Protein AF-A0A2R6IVX2-F1 (afdb_monomer)

Radius of gyration: 12.38 Å; Cα contacts (8 Å, |Δi|>4): 53; chains: 1; bounding box: 26×16×31 Å

Solvent-accessible surface area (backbone atoms only — not comparable to full-atom values): 3004 Å² total; per-residue (Å²): 137,46,74,42,78,51,73,43,62,59,77,74,72,48,70,71,58,51,55,51,53,54,57,51,49,78,76,30,77,40,73,47,78,43,68,43,68,78,91,58,59,85,38,96,85,40,96

Nearest PDB structures (foldseek):
  3nd5-assembly1_B  TM=9.294E-01  e=3.549E-01  Enterococcus faecalis
  8qj8-assembly1_C-2  TM=8.309E-01  e=3.549E-01  Mycobacteroides abscessus

Structure (mmCIF, N/CA/C/O backbone):
data_AF-A0A2R6IVX2-F1
#
_entry.id   AF-A0A2R6IVX2-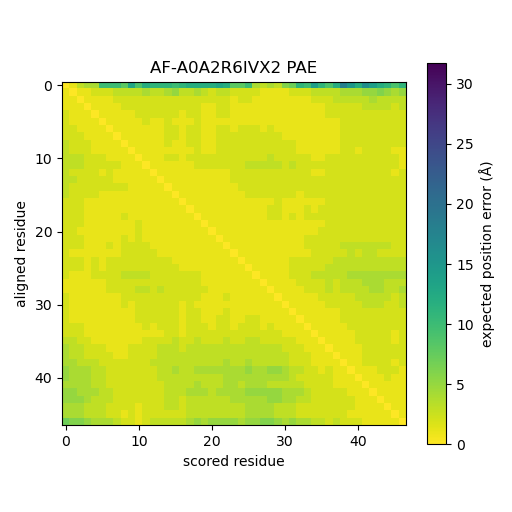F1
#
loop_
_atom_site.group_PDB
_atom_site.id
_atom_site.type_symbol
_atom_site.label_atom_id
_atom_site.label_alt_id
_atom_site.label_comp_id
_atom_site.label_asym_id
_atom_site.label_entity_id
_atom_site.label_seq_id
_atom_site.pdbx_PDB_ins_code
_atom_site.Cartn_x
_atom_site.Cartn_y
_atom_site.Cartn_z
_atom_site.occupancy
_atom_site.B_iso_or_equiv
_atom_site.auth_seq_id
_atom_site.auth_comp_id
_atom_site.auth_asym_id
_atom_site.auth_atom_id
_atom_site.pdbx_PDB_model_num
ATOM 1 N N . MET A 1 1 ? -16.497 -3.163 12.611 1.00 90.56 1 MET A N 1
ATOM 2 C CA . MET A 1 1 ? -15.572 -3.852 11.703 1.00 90.56 1 MET A CA 1
ATOM 3 C C . MET A 1 1 ? -15.520 -3.081 10.397 1.00 90.56 1 MET A C 1
ATOM 5 O O . MET A 1 1 ? -16.409 -3.237 9.565 1.00 90.56 1 MET A O 1
ATOM 9 N N . THR A 1 2 ? -14.533 -2.205 10.268 1.00 97.38 2 THR A N 1
ATOM 10 C CA . THR A 1 2 ? -14.272 -1.358 9.103 1.00 97.38 2 THR A CA 1
ATOM 11 C C . THR A 1 2 ? -13.064 -1.911 8.362 1.00 97.38 2 THR A C 1
ATOM 13 O O . THR A 1 2 ? -12.042 -2.195 8.981 1.00 97.38 2 THR A O 1
ATOM 16 N N . ARG A 1 3 ? -13.178 -2.061 7.039 1.00 98.38 3 ARG A N 1
ATOM 17 C CA . ARG A 1 3 ? -12.074 -2.505 6.181 1.00 98.38 3 ARG A CA 1
ATOM 18 C C . ARG A 1 3 ? -11.607 -1.372 5.282 1.00 98.38 3 ARG A C 1
ATOM 20 O O . ARG A 1 3 ? -12.417 -0.816 4.542 1.00 98.38 3 ARG A O 1
ATOM 27 N N . GLY A 1 4 ? -10.315 -1.074 5.325 1.00 98.31 4 GLY A N 1
ATOM 28 C CA . GLY A 1 4 ? -9.647 -0.201 4.367 1.00 98.31 4 GLY A CA 1
ATOM 29 C C . GLY A 1 4 ? -9.208 -0.979 3.130 1.00 98.31 4 GLY A C 1
ATOM 30 O O . GLY A 1 4 ? -8.910 -2.173 3.206 1.00 98.31 4 GLY A O 1
ATOM 31 N N . PHE A 1 5 ? -9.140 -0.300 1.987 1.00 98.56 5 PHE A N 1
ATOM 32 C CA . PHE A 1 5 ? -8.568 -0.855 0.764 1.00 98.56 5 PHE A CA 1
ATOM 33 C C . PHE A 1 5 ? -7.557 0.123 0.176 1.00 98.56 5 PHE A C 1
ATOM 35 O O . PHE A 1 5 ? -7.913 1.248 -0.171 1.00 98.56 5 PHE A O 1
ATOM 42 N N . PHE A 1 6 ? -6.305 -0.316 0.058 1.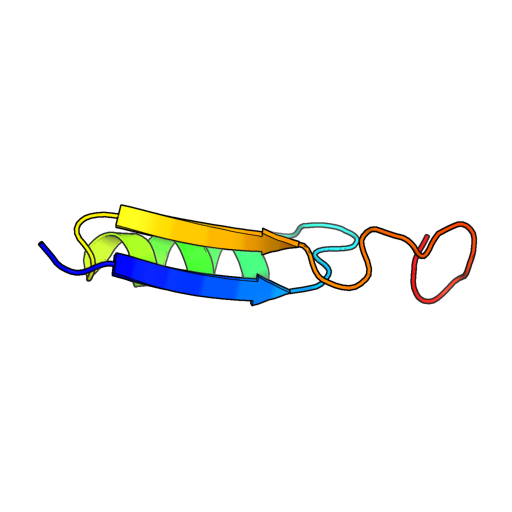00 98.62 6 PHE A N 1
ATOM 43 C CA . PHE A 1 6 ? -5.229 0.459 -0.551 1.00 98.62 6 PHE A CA 1
ATOM 44 C C . PHE A 1 6 ? -4.679 -0.299 -1.758 1.00 98.62 6 PHE A C 1
ATOM 46 O O . PHE A 1 6 ? -4.107 -1.380 -1.624 1.00 98.62 6 PHE A O 1
ATOM 53 N N . VAL A 1 7 ? -4.890 0.256 -2.951 1.00 98.44 7 VAL A N 1
ATOM 54 C CA . VAL A 1 7 ? -4.495 -0.352 -4.225 1.00 98.44 7 VAL A CA 1
ATOM 55 C C . VAL A 1 7 ? -3.358 0.427 -4.872 1.00 98.44 7 VAL A C 1
ATOM 57 O O . VAL A 1 7 ? -3.383 1.656 -4.930 1.00 98.44 7 VAL A O 1
ATOM 60 N N . GLY A 1 8 ? -2.368 -0.295 -5.384 1.00 98.12 8 GLY A N 1
ATOM 61 C CA . GLY A 1 8 ? -1.212 0.276 -6.062 1.00 98.12 8 GLY A CA 1
ATOM 62 C C . GLY A 1 8 ? -0.402 -0.802 -6.770 1.00 98.12 8 GLY A C 1
ATOM 63 O O . GLY A 1 8 ? -0.585 -1.991 -6.530 1.00 98.12 8 GLY A O 1
ATOM 64 N N . ARG A 1 9 ? 0.492 -0.391 -7.671 1.00 97.94 9 ARG A N 1
ATOM 65 C CA . ARG A 1 9 ? 1.430 -1.321 -8.326 1.00 97.94 9 ARG A CA 1
ATOM 66 C C . ARG A 1 9 ? 2.574 -1.710 -7.397 1.00 97.94 9 ARG A C 1
ATOM 68 O O . ARG A 1 9 ? 3.023 -2.843 -7.418 1.00 97.94 9 ARG A O 1
ATOM 75 N N . PHE A 1 10 ? 3.010 -0.774 -6.549 1.00 97.88 10 PHE A N 1
ATOM 76 C CA . PHE A 1 10 ? 4.063 -0.987 -5.553 1.00 97.88 10 PHE A CA 1
ATOM 77 C C . PHE A 1 10 ? 5.363 -1.554 -6.152 1.00 97.88 10 PHE A C 1
ATOM 79 O O . PHE A 1 10 ? 5.989 -2.439 -5.572 1.00 97.88 10 PHE A O 1
ATOM 86 N N . GLN A 1 11 ? 5.781 -1.033 -7.310 1.00 97.44 11 GLN A N 1
ATOM 87 C CA . GLN A 1 11 ? 6.983 -1.471 -8.023 1.00 97.44 11 GLN A CA 1
ATOM 88 C C . GLN A 1 11 ? 8.010 -0.328 -8.171 1.00 97.44 11 GLN A C 1
ATOM 90 O O . GLN A 1 11 ? 7.895 0.479 -9.093 1.00 97.44 11 GLN A O 1
ATOM 95 N N . PRO A 1 12 ? 9.018 -0.241 -7.280 1.00 97.12 12 PRO A N 1
ATOM 96 C CA . PRO A 1 12 ? 9.152 -1.012 -6.047 1.00 97.12 12 PRO A CA 1
ATOM 97 C C . PRO A 1 12 ? 8.280 -0.445 -4.920 1.00 97.12 12 PRO A C 1
ATOM 99 O O . PRO A 1 12 ? 7.880 0.723 -4.908 1.00 97.12 12 PRO A O 1
ATOM 102 N N . PHE A 1 13 ? 8.023 -1.276 -3.918 1.00 98.25 13 PHE A N 1
ATOM 103 C CA . PHE A 1 13 ? 7.519 -0.798 -2.645 1.00 98.25 13 PHE A CA 1
ATOM 104 C C . PHE A 1 13 ? 8.591 0.086 -1.984 1.00 98.25 13 PHE A C 1
ATOM 106 O O . PHE A 1 13 ? 9.783 -0.199 -2.076 1.00 98.25 13 PHE A O 1
ATOM 113 N N . HIS A 1 14 ? 8.177 1.175 -1.338 1.00 98.56 14 HIS A N 1
ATOM 114 C CA . HIS A 1 14 ? 9.077 2.184 -0.775 1.00 98.56 14 HIS A CA 1
ATOM 115 C C . HIS A 1 14 ? 8.426 2.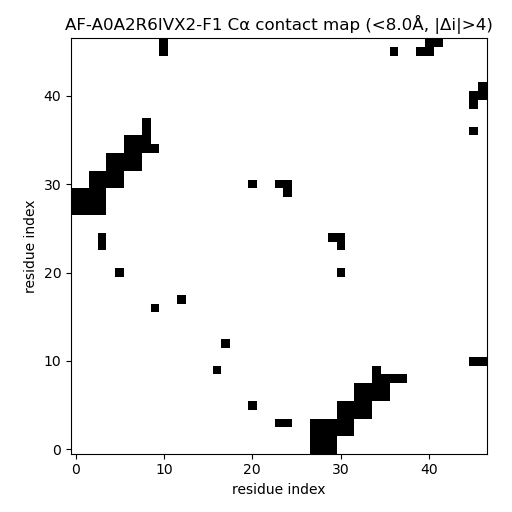861 0.436 1.00 98.56 14 HI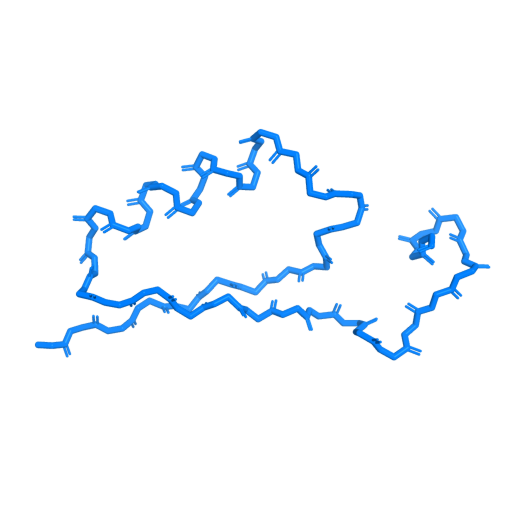S A C 1
ATOM 117 O O . HIS A 1 14 ? 7.225 2.702 0.664 1.00 98.56 14 HIS A O 1
ATOM 123 N N . ASP A 1 15 ? 9.181 3.679 1.169 1.00 98.69 15 ASP A N 1
ATOM 124 C CA . ASP A 1 15 ? 8.735 4.258 2.446 1.00 98.69 15 ASP A CA 1
ATOM 125 C C . ASP A 1 15 ? 7.460 5.103 2.335 1.00 98.69 15 ASP A C 1
ATOM 127 O O . ASP A 1 15 ? 6.632 5.079 3.238 1.00 98.69 15 ASP A O 1
ATOM 131 N N . GLY A 1 1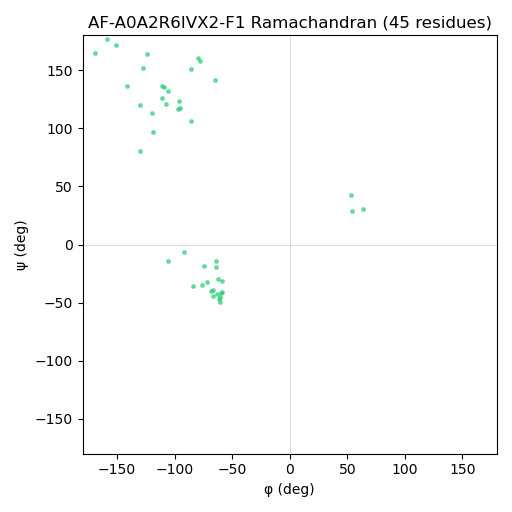6 ? 7.229 5.774 1.201 1.00 98.62 16 GLY A N 1
ATOM 132 C CA . GLY A 1 16 ? 5.957 6.466 0.957 1.00 98.62 16 GLY A CA 1
ATOM 133 C C . GLY A 1 16 ? 4.731 5.536 0.982 1.00 98.62 16 GLY A C 1
ATOM 134 O O . GLY A 1 16 ? 3.716 5.877 1.579 1.00 98.62 16 GLY A O 1
ATOM 135 N N . HIS A 1 17 ? 4.824 4.338 0.391 1.00 98.62 17 HIS A N 1
ATOM 136 C CA . HIS A 1 17 ? 3.740 3.353 0.427 1.00 98.62 17 HIS A CA 1
ATOM 137 C C . HIS A 1 17 ? 3.536 2.809 1.842 1.00 98.62 17 HIS A C 1
ATOM 139 O O . HIS A 1 17 ? 2.400 2.649 2.282 1.00 98.62 17 HIS A O 1
ATOM 145 N N . ARG A 1 18 ? 4.640 2.563 2.559 1.00 98.62 18 ARG A N 1
ATOM 146 C CA . ARG A 1 18 ? 4.616 2.126 3.956 1.00 98.62 18 ARG A CA 1
ATOM 147 C C . ARG A 1 18 ? 3.926 3.150 4.851 1.00 98.62 18 ARG A C 1
ATOM 149 O O . ARG A 1 18 ? 3.017 2.771 5.574 1.00 98.62 18 ARG A O 1
ATOM 156 N N . ALA A 1 19 ? 4.307 4.422 4.755 1.00 98.75 19 ALA A N 1
ATOM 157 C CA . ALA A 1 19 ? 3.733 5.490 5.567 1.00 98.75 19 ALA A CA 1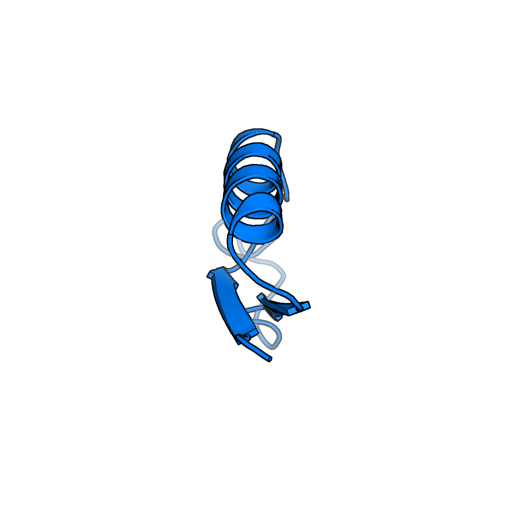
ATOM 158 C C . ALA A 1 19 ? 2.215 5.615 5.359 1.00 98.75 19 ALA A C 1
ATOM 160 O O . ALA A 1 19 ? 1.468 5.771 6.319 1.00 98.75 19 ALA A O 1
ATOM 161 N N . VAL A 1 20 ? 1.745 5.487 4.113 1.00 98.56 20 VAL A N 1
ATOM 162 C CA . VAL A 1 20 ? 0.305 5.488 3.808 1.00 98.56 20 VAL A CA 1
ATOM 163 C C . VAL A 1 20 ? -0.387 4.252 4.387 1.00 98.56 20 VAL A C 1
ATOM 165 O O . VAL A 1 20 ? -1.447 4.380 4.990 1.00 98.56 20 VAL A O 1
ATOM 168 N N . ALA A 1 21 ? 0.201 3.062 4.237 1.00 98.56 21 ALA A N 1
ATOM 169 C CA . ALA A 1 21 ? -0.374 1.835 4.785 1.00 98.56 21 ALA A CA 1
ATOM 170 C C . ALA A 1 21 ? -0.452 1.863 6.322 1.00 98.56 21 ALA A C 1
ATOM 172 O O . ALA A 1 21 ? -1.475 1.474 6.877 1.00 98.56 21 ALA A O 1
ATOM 173 N N . GLU A 1 22 ? 0.594 2.353 6.995 1.00 98.56 22 GLU A N 1
ATOM 174 C CA . GLU A 1 22 ? 0.628 2.539 8.452 1.00 98.56 22 GLU A CA 1
ATOM 175 C C . GLU A 1 22 ? -0.448 3.531 8.901 1.00 98.56 22 GLU A C 1
ATOM 177 O O . GLU A 1 22 ? -1.222 3.210 9.795 1.00 98.56 22 GLU A O 1
ATOM 182 N N . HIS A 1 23 ? -0.569 4.673 8.221 1.00 98.56 23 HIS A N 1
ATOM 183 C CA . HIS A 1 23 ? -1.590 5.669 8.537 1.00 98.56 23 HIS A CA 1
ATOM 184 C C . HIS A 1 23 ? -3.016 5.116 8.395 1.00 98.56 23 HIS A C 1
ATOM 186 O O . HIS A 1 23 ? -3.839 5.300 9.284 1.00 98.56 23 HIS A O 1
ATOM 192 N N . ILE A 1 24 ? -3.312 4.384 7.314 1.00 98.38 24 ILE A N 1
ATOM 193 C CA . ILE A 1 24 ? -4.644 3.787 7.126 1.00 98.38 24 ILE A CA 1
ATOM 194 C C . ILE A 1 24 ? -4.909 2.709 8.185 1.00 98.38 24 ILE A C 1
ATOM 196 O O . ILE A 1 24 ? -6.029 2.604 8.680 1.00 98.38 24 ILE A O 1
ATOM 200 N N . ALA A 1 25 ? -3.901 1.906 8.540 1.00 98.00 25 ALA A N 1
ATOM 201 C CA . ALA A 1 25 ? -4.036 0.840 9.532 1.00 98.00 25 ALA A CA 1
ATOM 202 C C . ALA A 1 25 ? -4.365 1.357 10.947 1.00 98.00 25 ALA A C 1
ATOM 204 O O . ALA A 1 25 ? -4.886 0.591 11.753 1.00 98.00 25 ALA A O 1
ATOM 205 N N . GLU A 1 26 ? -4.111 2.634 11.246 1.00 98.44 26 GLU A N 1
ATOM 206 C CA . GLU A 1 26 ? -4.547 3.277 12.495 1.00 98.44 26 GLU A CA 1
ATOM 207 C C . GLU A 1 26 ? -6.057 3.593 12.509 1.00 98.44 26 GLU A C 1
ATOM 209 O O . GLU A 1 26 ? -6.636 3.776 13.581 1.00 98.44 26 GLU A O 1
ATOM 214 N N . GLU A 1 27 ? -6.713 3.634 11.344 1.00 98.31 27 GLU A N 1
ATOM 215 C CA . GLU A 1 27 ? -8.115 4.053 11.191 1.00 98.31 27 GLU A CA 1
ATOM 216 C C . GLU A 1 27 ? -9.095 2.893 10.931 1.00 98.31 27 GLU A C 1
ATOM 218 O O . GLU A 1 27 ? -10.314 3.075 11.031 1.00 98.31 27 GLU A O 1
ATOM 223 N N . VAL A 1 28 ? -8.596 1.702 10.579 1.00 98.69 28 VAL A N 1
ATOM 224 C CA . VAL A 1 28 ? -9.423 0.552 10.169 1.00 98.69 28 VAL A CA 1
ATOM 225 C C . VAL A 1 28 ? -9.096 -0.714 10.956 1.00 98.69 28 VAL A C 1
ATOM 227 O O . VAL A 1 28 ? -7.965 -0.929 11.373 1.00 98.69 28 VAL A O 1
ATOM 230 N N . ASP A 1 29 ? -10.086 -1.597 11.109 1.00 98.56 29 ASP A N 1
ATOM 231 C CA . ASP A 1 29 ? -9.895 -2.888 11.781 1.00 98.56 29 ASP A CA 1
ATOM 232 C C . ASP A 1 29 ? -9.070 -3.863 10.916 1.00 98.56 29 ASP A C 1
ATOM 234 O O . ASP A 1 29 ? -8.330 -4.695 11.434 1.00 98.56 29 ASP A O 1
ATOM 238 N N . GLU A 1 30 ? -9.199 -3.770 9.586 1.00 98.62 30 GLU A N 1
ATOM 239 C CA . GLU A 1 30 ? -8.415 -4.553 8.624 1.00 98.62 30 GLU A CA 1
ATOM 240 C C . GLU A 1 30 ? -8.045 -3.697 7.406 1.00 98.62 30 GLU A C 1
ATOM 242 O O . GLU A 1 30 ? -8.894 -3.005 6.840 1.00 98.62 30 GLU A O 1
ATOM 247 N N . LEU A 1 31 ? -6.796 -3.793 6.949 1.00 98.50 31 LEU A N 1
ATOM 248 C CA . LEU A 1 31 ? -6.340 -3.185 5.700 1.00 98.50 31 LEU A CA 1
ATOM 249 C C . LEU A 1 31 ? -6.116 -4.265 4.638 1.00 98.50 31 LEU A C 1
ATOM 251 O O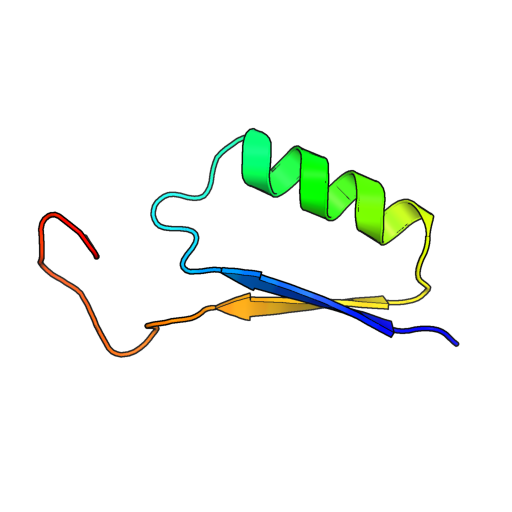 . LEU A 1 31 ? -5.288 -5.158 4.808 1.00 98.50 31 LEU A O 1
ATOM 255 N N . VAL A 1 32 ? -6.823 -4.153 3.514 1.00 98.62 32 VAL A N 1
ATOM 256 C CA . VAL A 1 32 ? -6.601 -4.983 2.325 1.00 98.62 32 V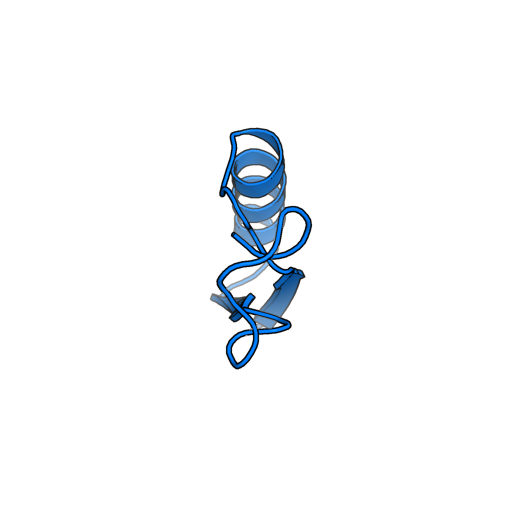AL A CA 1
ATOM 257 C C . VAL A 1 32 ? -5.696 -4.227 1.351 1.00 98.62 32 VAL A C 1
ATOM 259 O O . VAL A 1 32 ? -6.025 -3.123 0.915 1.00 98.62 32 VAL A O 1
ATOM 262 N N . LEU A 1 33 ? -4.566 -4.832 0.982 1.00 98.38 33 LEU A N 1
ATOM 263 C CA . LEU A 1 33 ? -3.648 -4.308 -0.033 1.00 98.38 33 LEU A CA 1
ATOM 264 C C . LEU A 1 33 ? -3.930 -4.969 -1.385 1.00 98.38 33 LEU A C 1
ATOM 266 O O . LEU A 1 33 ? -3.781 -6.181 -1.535 1.00 98.38 33 LEU A O 1
ATOM 270 N N . GLY A 1 34 ? -4.337 -4.176 -2.373 1.00 98.44 34 GLY A N 1
ATOM 271 C CA . GLY A 1 34 ? -4.530 -4.636 -3.747 1.00 98.44 34 GLY A CA 1
ATOM 272 C C . GLY A 1 34 ? -3.291 -4.376 -4.597 1.00 98.44 34 GLY A C 1
ATOM 273 O O . GLY A 1 34 ? -2.940 -3.218 -4.813 1.00 98.44 34 GLY A O 1
ATOM 274 N N . ILE A 1 35 ? -2.657 -5.426 -5.122 1.00 98.25 35 ILE A N 1
ATOM 275 C CA . ILE A 1 35 ? -1.545 -5.283 -6.074 1.00 98.25 35 ILE A CA 1
ATOM 276 C C . ILE A 1 35 ? -2.120 -5.142 -7.488 1.00 98.25 35 ILE A C 1
ATOM 278 O O . ILE A 1 35 ? -2.641 -6.100 -8.059 1.00 98.25 35 ILE A O 1
ATOM 282 N N . GLY A 1 36 ? -2.076 -3.925 -8.028 1.00 97.50 36 GLY A N 1
ATOM 283 C CA . GLY A 1 36 ? -2.488 -3.625 -9.400 1.00 97.50 36 GLY A CA 1
ATOM 284 C C . GLY A 1 36 ? -1.427 -4.033 -10.426 1.00 97.50 36 GLY A C 1
ATOM 285 O O . GLY A 1 36 ? -0.254 -4.141 -10.083 1.00 97.50 36 GLY A O 1
ATOM 286 N N . SER A 1 37 ? -1.839 -4.232 -11.683 1.00 97.00 37 SER A N 1
ATOM 287 C CA . SER A 1 37 ? -0.966 -4.660 -12.797 1.00 97.00 37 SER A CA 1
ATOM 288 C C . SER A 1 37 ? -0.167 -5.943 -12.524 1.00 97.00 37 SER A C 1
ATOM 2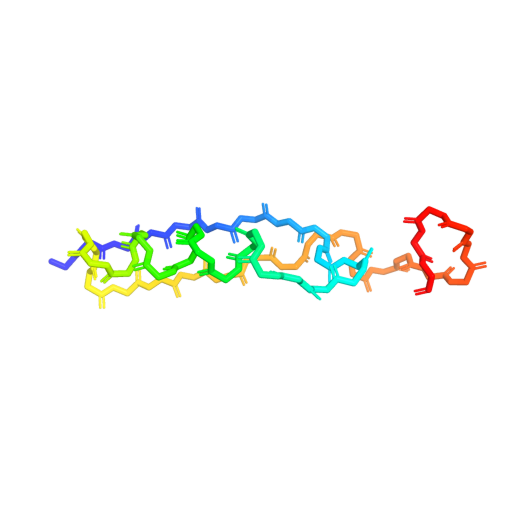90 O O . SER A 1 37 ? 0.917 -6.124 -13.065 1.00 97.00 37 SER A O 1
ATOM 292 N N . ALA A 1 38 ? -0.689 -6.840 -11.681 1.00 97.00 38 ALA A N 1
ATOM 293 C CA . ALA A 1 38 ? 0.029 -8.036 -11.233 1.00 97.00 38 ALA A CA 1
ATOM 294 C C . ALA A 1 38 ? 0.360 -9.039 -12.361 1.00 97.00 38 ALA A C 1
ATOM 296 O O . ALA A 1 38 ? 1.157 -9.952 -12.159 1.00 97.00 38 ALA A O 1
ATOM 297 N N . ASP A 1 39 ? -0.262 -8.894 -13.529 1.00 97.62 39 ASP A N 1
ATOM 298 C CA . ASP A 1 39 ? -0.026 -9.676 -14.743 1.00 97.62 39 ASP A CA 1
ATOM 299 C C . ASP A 1 39 ? 1.016 -9.051 -15.694 1.00 97.62 39 ASP A C 1
ATOM 301 O O . ASP A 1 39 ? 1.408 -9.690 -16.672 1.00 97.62 39 ASP A O 1
ATOM 305 N N . VAL A 1 40 ? 1.498 -7.834 -15.413 1.00 97.44 40 VAL A N 1
ATOM 306 C CA . VAL A 1 40 ? 2.458 -7.089 -16.245 1.00 97.44 40 VAL A CA 1
ATOM 307 C C . VAL A 1 40 ? 3.827 -7.035 -15.559 1.00 97.44 40 VAL A C 1
ATOM 309 O O . VAL A 1 40 ? 3.924 -6.812 -14.358 1.00 97.44 40 VAL A O 1
ATOM 312 N N . SER A 1 41 ? 4.904 -7.268 -16.315 1.00 97.31 41 SER A N 1
ATOM 313 C CA . SER A 1 41 ? 6.292 -7.258 -15.815 1.00 97.31 41 SER A CA 1
ATOM 314 C C . SER A 1 41 ? 7.300 -7.044 -16.956 1.00 97.31 41 SER A C 1
ATOM 316 O O . SER A 1 41 ? 6.906 -7.033 -18.127 1.00 97.31 41 SER A O 1
ATOM 318 N N . HIS A 1 42 ? 8.598 -6.942 -16.637 1.00 97.88 42 HIS A N 1
ATOM 319 C CA . HIS A 1 42 ? 9.708 -6.835 -17.599 1.00 97.88 42 HIS A CA 1
ATOM 320 C C . HIS A 1 42 ? 9.686 -5.567 -18.470 1.00 97.88 42 HIS A C 1
ATOM 322 O O . HIS A 1 42 ? 10.172 -5.561 -19.606 1.00 97.88 42 HIS A O 1
ATOM 328 N N . THR A 1 43 ? 9.151 -4.466 -17.945 1.00 97.12 43 THR A N 1
ATOM 329 C CA . THR A 1 43 ? 9.217 -3.147 -18.588 1.00 97.12 43 THR A CA 1
ATOM 330 C C . THR A 1 43 ? 9.855 -2.130 -17.645 1.00 97.12 43 THR A C 1
ATOM 332 O O . THR A 1 43 ? 9.935 -2.345 -16.448 1.00 97.12 43 THR A O 1
ATOM 335 N N . VAL A 1 44 ? 10.297 -0.974 -18.146 1.00 96.69 44 VAL A N 1
ATOM 336 C CA . VAL A 1 44 ? 10.814 0.090 -17.256 1.00 96.69 44 VAL A CA 1
ATOM 337 C C . VAL A 1 44 ? 9.729 0.601 -16.295 1.00 96.69 44 VAL A C 1
ATOM 339 O O . VAL A 1 44 ? 10.035 1.049 -15.195 1.00 96.69 44 VAL A O 1
ATOM 342 N N . HIS A 1 45 ? 8.466 0.556 -16.722 1.00 95.81 45 HIS A N 1
ATOM 343 C CA . HIS A 1 45 ? 7.325 1.060 -15.963 1.00 95.81 45 HIS A CA 1
ATOM 344 C C . HIS A 1 45 ? 6.794 0.049 -14.936 1.00 95.81 45 HIS A C 1
ATOM 346 O O . HIS A 1 45 ? 6.367 0.460 -13.858 1.00 95.81 45 HIS A O 1
ATOM 352 N N . ASP A 1 46 ? 6.839 -1.236 -15.282 1.00 96.81 46 ASP A N 1
ATOM 353 C CA . ASP A 1 46 ? 6.451 -2.396 -14.478 1.00 96.81 46 ASP A CA 1
ATOM 354 C C . ASP A 1 46 ? 7.625 -3.401 -14.538 1.00 96.81 46 ASP A C 1
ATOM 356 O O . ASP A 1 46 ? 7.637 -4.267 -15.426 1.00 96.81 46 ASP A O 1
ATOM 360 N N . PRO A 1 47 ? 8.678 -3.187 -13.719 1.00 94.50 47 PRO A N 1
ATOM 361 C CA . PRO A 1 47 ? 9.923 -3.959 -13.761 1.00 94.50 47 PRO A CA 1
ATOM 362 C C . PRO A 1 47 ? 9.737 -5.429 -13.388 1.00 94.50 47 PRO A C 1
ATOM 364 O O . PRO A 1 47 ? 8.953 -5.732 -12.460 1.00 94.50 47 PRO A O 1
#

Secondary structure (DSSP, 8-state):
--EEEEEE--TT--HHHHHHHHHHHTT-SEEEEEETTTT--SSSS--

Mean predicted aligned error: 2.02 Å

Sequence (47 aa):
MTRGFFVGRFQPFHDGHRAVAEHIAEEVDELVLGIGSADVSHTVHDP

pLDDT: mean 97.81, std 1.36, range [90.56, 98.75]

Foldseek 3Di:
DFEAEAEDQCVPPDVVNVVVQVVVVVVGPYYHYHNPPPVDDDDPVHD